Protein AF-A0A2P5C0Y2-F1 (afdb_monomer_lite)

Secondary structure (DSSP, 8-state):
---SSSHHHHHHHHHHHHHHHHHHHHHHHHHHHHHHHHHHHHHHHHHT-SSS-SS-TTTTS---EEEETT-THHHHHHHHTT--EEEE--HHHHHHHHHHHH-

pLDDT: mean 80.45, std 17.3, range [43.22, 96.12]

Sequence (103 aa):
MENQAQSTKTSSATKLKDFVSTLLDLNENSEQSFQEFMEKTMIVEENQDHDHNGREQDERSVACIVYDRLMHFTQTVADRLKLPASSVCTSAAITLLIFAIIS

Radius of gyration: 21.05 Å; chains: 1; bounding box: 58×20×62 Å

Organism: Parasponia andersonii (NCBI:txid3476)

Foldseek 3Di:
DPDDPPVQVVVLVVLLVVVVVVLVCLQVVVLVVVLVVLVVQQVVLVPVPDDDDDDDPPPSGDQAAEEEPSNCSVVVSCVVVVHHYDYDHDPVNVVSNVVSNND

Structure (mmCIF, N/CA/C/O backbone):
data_AF-A0A2P5C0Y2-F1
#
_entry.id   AF-A0A2P5C0Y2-F1
#
loop_
_atom_site.group_PDB
_atom_site.id
_atom_site.type_symbol
_atom_site.label_atom_id
_atom_site.label_alt_id
_atom_site.label_comp_id
_atom_site.label_asym_id
_atom_site.label_entity_id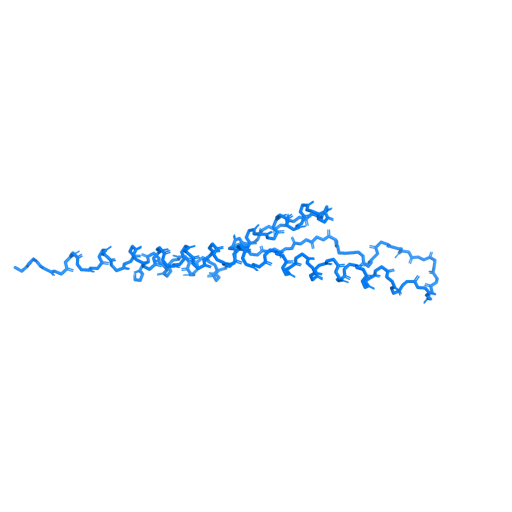
_atom_site.label_seq_id
_atom_site.pdbx_PDB_ins_code
_atom_site.Cartn_x
_atom_site.Cartn_y
_atom_site.Cartn_z
_atom_site.occupancy
_atom_site.B_iso_or_equiv
_atom_site.auth_seq_id
_atom_site.auth_comp_id
_atom_site.auth_asym_id
_atom_site.auth_atom_id
_atom_site.pdbx_PDB_model_num
ATOM 1 N N . MET A 1 1 ? -26.869 -2.530 42.370 1.00 43.22 1 MET A N 1
ATOM 2 C CA . MET A 1 1 ? -25.463 -2.337 41.953 1.00 43.22 1 MET A CA 1
ATOM 3 C C . MET A 1 1 ? -25.336 -2.847 40.521 1.00 43.22 1 MET A C 1
ATOM 5 O O . MET A 1 1 ? -24.840 -3.936 40.307 1.00 43.22 1 MET A O 1
ATOM 9 N N . GLU A 1 2 ? -25.849 -2.102 39.543 1.00 47.34 2 GLU A N 1
ATOM 10 C CA . GLU A 1 2 ? -25.870 -2.505 38.125 1.00 47.34 2 GLU A CA 1
ATOM 11 C C . GLU A 1 2 ? -25.659 -1.254 37.269 1.00 47.34 2 GLU A C 1
ATOM 13 O O . GLU A 1 2 ? -26.604 -0.690 36.737 1.00 47.34 2 GLU A O 1
ATOM 18 N N . ASN A 1 3 ? -24.433 -0.721 37.234 1.00 51.91 3 ASN A N 1
ATOM 19 C CA . ASN A 1 3 ? -24.153 0.444 36.381 1.00 51.91 3 ASN A CA 1
ATOM 20 C C . ASN A 1 3 ? -22.698 0.563 35.895 1.00 51.91 3 ASN A C 1
ATOM 22 O O . ASN A 1 3 ? -22.278 1.629 35.461 1.00 51.91 3 ASN A O 1
ATOM 26 N N . GLN A 1 4 ? -21.909 -0.519 35.952 1.00 53.00 4 GLN A N 1
ATOM 27 C CA . GLN A 1 4 ? -20.520 -0.514 35.459 1.00 53.00 4 GLN A CA 1
ATOM 28 C C . GLN A 1 4 ? -20.262 -1.432 34.253 1.00 53.00 4 GLN A C 1
ATOM 30 O O . GLN A 1 4 ? -19.225 -1.303 33.614 1.00 53.00 4 GLN A O 1
ATOM 35 N N . ALA A 1 5 ? -21.209 -2.292 33.864 1.00 50.50 5 ALA A N 1
ATOM 36 C CA . ALA A 1 5 ? -21.037 -3.173 32.703 1.00 50.50 5 ALA A CA 1
ATOM 37 C C . ALA A 1 5 ? -21.337 -2.493 31.348 1.00 50.50 5 ALA A C 1
ATOM 39 O O . ALA A 1 5 ? -20.948 -3.007 30.303 1.00 50.50 5 ALA A O 1
ATOM 40 N N . GLN A 1 6 ? -22.024 -1.343 31.347 1.00 47.53 6 GLN A N 1
ATOM 41 C CA . GLN A 1 6 ? -22.495 -0.693 30.116 1.00 47.53 6 GLN A CA 1
ATOM 42 C C . GLN A 1 6 ? -21.550 0.405 29.594 1.00 47.53 6 GLN A C 1
ATOM 44 O O . GLN A 1 6 ? -21.551 0.689 28.401 1.00 47.53 6 GLN A O 1
ATOM 49 N N . SER A 1 7 ? -20.705 0.972 30.464 1.00 50.41 7 SER A N 1
ATOM 50 C CA . SER A 1 7 ? -19.795 2.088 30.144 1.00 50.41 7 SER A CA 1
ATOM 51 C C . SER A 1 7 ? -18.535 1.654 29.370 1.00 50.41 7 SER A C 1
ATOM 53 O O . SER A 1 7 ? -17.990 2.401 28.562 1.00 50.41 7 SER A O 1
ATOM 55 N N . THR A 1 8 ? -18.082 0.410 29.554 1.00 48.78 8 THR A N 1
ATOM 56 C CA . THR A 1 8 ? -16.870 -0.120 28.902 1.00 48.78 8 THR A CA 1
ATOM 57 C C . THR A 1 8 ? -17.104 -0.534 27.448 1.00 48.78 8 THR A C 1
ATOM 59 O O . THR A 1 8 ? -16.220 -0.381 26.609 1.00 48.78 8 THR A O 1
ATOM 62 N N . LYS A 1 9 ? -18.315 -0.994 27.115 1.00 52.50 9 LYS A N 1
ATOM 63 C CA . LYS A 1 9 ? -18.659 -1.519 25.781 1.00 52.50 9 LYS A CA 1
ATOM 64 C C . LYS A 1 9 ? -18.770 -0.430 24.704 1.00 52.50 9 LYS A C 1
ATOM 66 O O . LYS A 1 9 ? -18.570 -0.707 23.527 1.00 52.50 9 LYS A O 1
ATOM 71 N N . THR A 1 10 ? -19.078 0.806 25.100 1.00 57.28 10 THR A N 1
ATOM 72 C CA . THR A 1 10 ? -19.178 1.974 24.206 1.00 57.28 10 THR A CA 1
ATOM 73 C C . THR A 1 10 ? -17.818 2.614 23.899 1.00 57.28 10 THR A C 1
ATOM 75 O O . THR A 1 10 ? -17.657 3.243 22.855 1.00 57.28 10 THR A O 1
ATOM 78 N N . SER A 1 11 ? -16.825 2.430 24.775 1.00 70.19 11 SER A N 1
ATOM 79 C CA . SER A 1 11 ? -15.468 2.981 24.629 1.00 70.19 11 SER A CA 1
ATOM 80 C C . SER A 1 11 ? -14.645 2.229 23.576 1.00 70.19 11 SER A C 1
ATOM 82 O O . SER A 1 11 ? -14.090 2.849 22.670 1.00 70.19 11 SER A O 1
ATOM 84 N N . SER A 1 12 ? -14.616 0.895 23.643 1.00 69.00 12 SER A N 1
ATOM 85 C CA . SER A 1 12 ? -13.815 0.068 22.727 1.00 69.00 12 SER A CA 1
ATOM 86 C C . SER A 1 12 ? -14.336 0.096 21.289 1.00 69.00 12 SER A C 1
ATOM 88 O O . SER A 1 12 ? -13.557 0.178 20.344 1.00 69.00 12 SER A O 1
ATOM 90 N N . ALA A 1 13 ? -15.659 0.122 21.101 1.00 79.62 13 ALA A N 1
ATOM 91 C CA . ALA A 1 13 ? -16.265 0.258 19.777 1.00 79.62 13 ALA A CA 1
ATOM 92 C C . ALA A 1 13 ? -15.886 1.585 19.091 1.00 79.62 13 ALA A C 1
ATOM 94 O O . ALA A 1 13 ? -15.685 1.618 17.878 1.00 79.62 13 ALA A O 1
ATOM 95 N N . THR A 1 14 ? -15.751 2.665 19.868 1.00 84.81 14 THR A N 1
ATOM 96 C CA . THR A 1 14 ? -15.313 3.972 19.357 1.00 84.81 14 THR A CA 1
ATOM 97 C C . THR A 1 14 ? -13.831 3.935 18.981 1.00 84.81 14 THR A C 1
ATOM 99 O O . THR A 1 14 ? -13.480 4.314 17.872 1.00 84.81 14 THR A O 1
ATOM 102 N N . LYS A 1 15 ? -12.971 3.356 19.829 1.00 82.88 15 LYS A N 1
ATOM 103 C CA . LYS A 1 15 ? -11.532 3.208 19.543 1.00 82.88 15 LYS A CA 1
ATOM 104 C C . LYS A 1 15 ? -11.244 2.336 18.328 1.00 82.88 15 LYS A C 1
ATOM 106 O O . LYS A 1 15 ? -10.379 2.675 17.528 1.00 82.88 15 LYS A O 1
ATOM 111 N N . LEU A 1 16 ? -11.973 1.233 18.163 1.00 88.38 16 LEU A N 1
ATOM 112 C CA . LEU A 1 16 ? -11.855 0.394 16.975 1.00 88.38 16 LEU A CA 1
ATOM 113 C C . LEU A 1 16 ? -12.255 1.170 15.717 1.00 88.38 16 LEU A C 1
ATOM 115 O O . LEU A 1 16 ? -11.577 1.071 14.699 1.00 88.38 16 LEU A O 1
ATOM 119 N N . LYS A 1 17 ? -13.328 1.965 15.788 1.00 90.31 17 LYS A N 1
ATOM 120 C CA . LYS A 1 17 ? -13.753 2.826 14.682 1.00 90.31 17 LYS A CA 1
ATOM 121 C C . LYS A 1 17 ? -12.687 3.872 14.341 1.00 90.31 17 LYS A C 1
ATOM 123 O O . LYS A 1 17 ? -12.378 4.034 13.165 1.00 90.31 17 LYS A O 1
ATOM 128 N N . ASP A 1 18 ? -12.103 4.526 15.341 1.00 91.62 18 ASP A N 1
ATOM 129 C CA . ASP A 1 18 ? -11.045 5.525 15.148 1.00 91.62 18 ASP A CA 1
ATOM 130 C C . ASP A 1 18 ? -9.775 4.889 14.566 1.00 91.62 18 ASP A C 1
ATOM 132 O O . ASP A 1 18 ? -9.155 5.439 13.656 1.00 91.62 18 ASP A O 1
ATOM 136 N N . PHE A 1 19 ? -9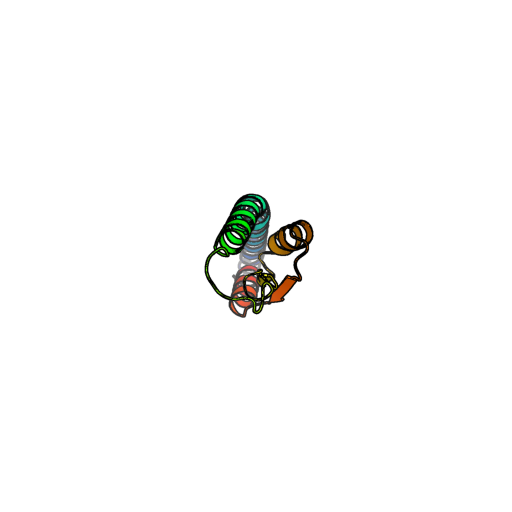.421 3.688 15.032 1.00 90.88 19 PHE A N 1
ATOM 137 C CA . PHE A 1 19 ? -8.309 2.908 14.495 1.00 90.88 19 PHE A CA 1
ATOM 138 C C . PHE A 1 19 ? -8.540 2.525 13.031 1.00 90.88 19 PHE A C 1
ATOM 140 O O . PHE A 1 19 ? -7.662 2.733 12.198 1.00 90.88 19 PHE A O 1
ATOM 147 N N . VAL A 1 20 ? -9.728 2.011 12.696 1.00 92.00 20 VAL A N 1
ATOM 148 C CA . VAL A 1 20 ? -10.095 1.684 11.311 1.00 92.00 20 VAL A CA 1
ATOM 149 C C . VAL A 1 20 ? -10.088 2.937 10.437 1.00 92.00 20 VAL A C 1
ATOM 151 O O . VAL A 1 20 ? -9.550 2.879 9.338 1.00 92.00 20 VAL A O 1
ATOM 154 N N . SER A 1 21 ? -10.608 4.069 10.922 1.00 93.81 21 SER A N 1
ATOM 155 C CA . SER A 1 21 ? -10.556 5.343 10.191 1.00 93.81 21 SER A CA 1
ATOM 156 C C . SER A 1 21 ? -9.116 5.772 9.930 1.00 93.81 21 SER A C 1
ATOM 158 O O . SER A 1 21 ? -8.763 6.063 8.797 1.00 93.81 21 SER A O 1
ATOM 160 N N . THR A 1 22 ? -8.258 5.710 10.950 1.00 93.25 22 THR A N 1
ATOM 161 C CA . THR A 1 22 ? -6.833 6.048 10.821 1.00 93.25 22 THR A CA 1
ATOM 162 C C . THR A 1 22 ? -6.130 5.136 9.814 1.00 93.25 22 THR A C 1
ATOM 164 O O . THR A 1 22 ? -5.293 5.594 9.041 1.00 93.25 22 THR A O 1
ATOM 167 N N . LEU A 1 23 ? -6.455 3.839 9.802 1.00 93.88 23 LEU A N 1
ATOM 168 C CA . LEU A 1 23 ? -5.917 2.905 8.815 1.00 93.88 23 LEU A CA 1
ATOM 169 C C . LEU A 1 23 ? -6.408 3.209 7.399 1.00 93.88 23 LEU A C 1
ATOM 171 O O . LEU A 1 23 ? -5.618 3.100 6.465 1.00 93.88 23 LEU A O 1
ATOM 175 N N . LEU A 1 24 ? -7.679 3.570 7.224 1.00 94.06 24 LEU A N 1
ATOM 176 C CA . LEU A 1 24 ? -8.205 3.977 5.919 1.00 94.06 24 LEU A CA 1
ATOM 177 C C . LEU A 1 24 ? -7.480 5.229 5.424 1.00 94.06 24 LEU A C 1
ATOM 179 O O . LEU A 1 24 ? -6.897 5.194 4.344 1.00 94.06 24 LEU A O 1
ATOM 183 N N . ASP A 1 25 ? -7.393 6.259 6.268 1.00 96.12 25 ASP A N 1
ATOM 184 C CA . ASP A 1 25 ? -6.692 7.506 5.958 1.00 96.12 25 ASP A CA 1
ATOM 185 C C . ASP A 1 25 ? -5.220 7.251 5.615 1.00 96.12 25 ASP A C 1
ATOM 187 O O . ASP A 1 25 ? -4.685 7.841 4.679 1.00 96.12 25 ASP A O 1
ATOM 191 N N . LEU A 1 26 ? -4.546 6.355 6.345 1.00 93.56 26 LEU A N 1
ATOM 192 C CA . LEU A 1 26 ? -3.169 5.965 6.045 1.00 93.56 26 LEU A CA 1
ATOM 193 C C . LEU A 1 26 ? -3.054 5.393 4.630 1.00 93.56 26 LEU A C 1
ATOM 195 O O . LEU A 1 26 ? -2.135 5.763 3.903 1.00 93.56 26 LEU A O 1
ATOM 199 N N . ASN A 1 27 ? -3.953 4.488 4.245 1.00 95.25 27 ASN A N 1
ATOM 200 C CA . ASN A 1 27 ? -3.876 3.820 2.950 1.00 95.25 27 ASN A CA 1
ATOM 201 C C . ASN A 1 27 ? -4.245 4.753 1.793 1.00 95.25 27 ASN A C 1
ATOM 203 O O . ASN A 1 27 ? -3.530 4.773 0.795 1.00 95.25 27 ASN A O 1
ATOM 207 N N . GLU A 1 28 ? -5.288 5.567 1.945 1.00 94.00 28 GLU A N 1
ATOM 208 C CA . GLU A 1 28 ? -5.714 6.515 0.910 1.00 94.00 28 GLU A CA 1
ATOM 209 C C . GLU A 1 28 ? -4.685 7.631 0.696 1.00 94.00 28 GLU A C 1
ATOM 211 O O . GLU A 1 28 ? -4.344 7.956 -0.441 1.00 94.00 28 GLU A O 1
ATOM 216 N N . ASN A 1 29 ? -4.134 8.187 1.779 1.00 94.75 29 ASN A N 1
ATOM 217 C CA . ASN A 1 29 ? -3.229 9.333 1.682 1.00 94.75 29 ASN A CA 1
ATOM 218 C C . ASN A 1 29 ? -1.792 8.946 1.304 1.00 94.75 29 ASN A C 1
ATOM 220 O O . ASN A 1 29 ? -1.041 9.799 0.832 1.00 94.75 29 ASN A O 1
ATOM 224 N N . SER A 1 30 ? -1.385 7.687 1.514 1.00 94.94 30 SER A N 1
ATOM 225 C CA . SER A 1 30 ? 0.003 7.260 1.270 1.00 94.94 30 SER A CA 1
ATOM 226 C C . SER A 1 30 ? 0.239 6.696 -0.128 1.00 94.94 30 SER A C 1
ATOM 228 O O . SER A 1 30 ? 1.387 6.673 -0.570 1.00 94.94 30 SER A O 1
ATOM 230 N N . GLU A 1 31 ? -0.810 6.254 -0.834 1.00 95.38 31 GLU A N 1
ATOM 231 C CA . GLU A 1 31 ? -0.663 5.553 -2.115 1.00 95.38 31 GLU A CA 1
ATOM 232 C C . GLU A 1 31 ? 0.114 6.375 -3.146 1.00 95.38 31 GLU A C 1
ATOM 234 O O . GLU A 1 31 ? 1.121 5.910 -3.683 1.00 95.38 31 GLU A O 1
ATOM 239 N N . GLN A 1 32 ? -0.326 7.611 -3.394 1.00 95.25 32 GLN A N 1
ATOM 240 C CA . GLN A 1 32 ? 0.261 8.453 -4.432 1.00 95.25 32 GLN A CA 1
ATOM 241 C C . GLN A 1 32 ? 1.714 8.819 -4.109 1.00 95.25 32 GLN A C 1
ATOM 243 O O . GLN A 1 32 ? 2.597 8.641 -4.946 1.00 95.25 32 GLN A O 1
ATOM 248 N N . SER A 1 33 ? 1.982 9.292 -2.889 1.00 94.94 33 SER A N 1
ATOM 249 C CA . SER A 1 33 ? 3.338 9.681 -2.490 1.00 94.94 33 SER A CA 1
ATOM 250 C C . SER A 1 33 ? 4.305 8.498 -2.512 1.00 94.94 33 SER A C 1
ATOM 252 O O . SER A 1 33 ? 5.467 8.657 -2.886 1.00 94.94 33 SER A O 1
ATOM 254 N N . PHE A 1 34 ? 3.837 7.303 -2.146 1.00 95.75 34 PHE A N 1
ATOM 255 C CA . PHE A 1 34 ? 4.654 6.100 -2.231 1.00 95.75 34 PHE A CA 1
ATOM 256 C C . PHE A 1 34 ? 4.924 5.687 -3.680 1.00 95.75 34 PHE A C 1
ATOM 258 O O . PHE A 1 34 ? 6.051 5.314 -4.001 1.00 95.75 34 PHE A O 1
ATOM 265 N N . GLN A 1 35 ? 3.935 5.801 -4.571 1.00 95.19 35 GLN A N 1
ATOM 266 C CA . GLN A 1 35 ? 4.135 5.553 -5.998 1.00 95.19 35 GLN A CA 1
ATOM 267 C C . GLN A 1 35 ? 5.199 6.487 -6.587 1.00 95.19 35 GLN A C 1
ATOM 269 O O . GLN A 1 35 ? 6.161 6.007 -7.183 1.00 95.19 35 GLN A O 1
ATOM 274 N N . GLU A 1 36 ? 5.073 7.798 -6.371 1.00 95.00 36 GLU A N 1
ATOM 275 C CA . GLU A 1 36 ? 6.037 8.790 -6.866 1.00 95.00 36 GLU A CA 1
ATOM 276 C C . GLU A 1 36 ? 7.457 8.516 -6.336 1.00 95.00 36 GLU A C 1
ATOM 278 O O . GLU A 1 36 ? 8.446 8.622 -7.066 1.00 95.00 36 GLU A O 1
ATOM 283 N N . PHE A 1 37 ? 7.570 8.113 -5.066 1.00 93.38 37 PHE A N 1
ATOM 284 C CA . PHE A 1 37 ? 8.841 7.712 -4.467 1.00 93.38 37 PHE A CA 1
ATOM 285 C C . PHE A 1 37 ? 9.447 6.472 -5.141 1.00 93.38 37 PHE A C 1
ATOM 287 O O . PHE A 1 37 ? 10.648 6.455 -5.434 1.00 93.38 37 PHE A O 1
ATOM 294 N N . MET A 1 38 ? 8.640 5.440 -5.393 1.00 92.50 38 MET A N 1
ATOM 295 C CA . MET A 1 38 ? 9.104 4.201 -6.017 1.00 92.50 38 MET A CA 1
ATOM 296 C C . MET A 1 38 ? 9.531 4.422 -7.468 1.00 92.50 38 MET A C 1
ATOM 298 O O . MET A 1 38 ? 10.608 3.971 -7.850 1.00 92.50 38 MET A O 1
ATOM 302 N N . GLU A 1 39 ? 8.751 5.174 -8.249 1.00 91.12 39 GLU A N 1
ATOM 303 C CA . GLU A 1 39 ? 9.098 5.535 -9.629 1.00 91.12 39 GLU A CA 1
ATOM 304 C C . GLU A 1 39 ? 10.424 6.295 -9.679 1.00 91.12 39 GLU A C 1
ATOM 306 O O . GLU A 1 39 ? 11.317 5.951 -10.451 1.00 91.12 39 GLU A O 1
ATOM 311 N N . LYS A 1 40 ? 10.610 7.279 -8.790 1.00 88.62 40 LYS A N 1
ATOM 312 C CA . LYS A 1 40 ? 11.875 8.012 -8.695 1.00 88.62 40 LYS A CA 1
ATOM 313 C C . LYS A 1 40 ? 13.045 7.096 -8.337 1.00 88.62 40 LYS A C 1
ATOM 315 O O . LYS A 1 40 ? 14.112 7.232 -8.927 1.00 88.62 40 LYS A O 1
ATOM 320 N N . THR A 1 41 ? 12.861 6.196 -7.373 1.00 84.00 41 THR A N 1
ATOM 321 C CA . THR A 1 41 ? 13.901 5.243 -6.960 1.00 84.00 41 THR A CA 1
ATOM 322 C C . THR A 1 41 ? 14.302 4.343 -8.128 1.00 84.00 41 THR A C 1
ATOM 324 O O . THR A 1 41 ? 15.484 4.238 -8.431 1.00 84.00 41 THR A O 1
ATOM 327 N N . MET A 1 42 ? 13.327 3.787 -8.851 1.00 80.75 42 MET A N 1
ATOM 328 C CA . MET A 1 42 ? 13.576 2.951 -10.029 1.00 80.75 42 MET A CA 1
ATOM 329 C C . MET A 1 42 ? 14.299 3.698 -11.155 1.00 80.75 42 MET A C 1
ATOM 331 O O . MET A 1 42 ? 15.245 3.168 -11.728 1.00 80.75 42 MET A O 1
ATOM 335 N N . ILE A 1 43 ? 13.909 4.946 -11.434 1.00 72.06 43 ILE A N 1
ATOM 336 C CA . ILE A 1 43 ? 14.560 5.788 -12.451 1.00 72.06 43 ILE A CA 1
ATOM 337 C C . ILE A 1 43 ? 16.012 6.109 -12.061 1.00 72.06 43 ILE A C 1
ATOM 339 O O . ILE A 1 43 ? 16.887 6.183 -12.924 1.00 72.06 43 ILE A O 1
ATOM 343 N N . VAL A 1 44 ? 16.297 6.336 -10.775 1.00 68.88 44 VAL A N 1
ATOM 344 C CA . VAL A 1 44 ? 17.667 6.609 -10.304 1.00 68.88 44 VAL A CA 1
ATOM 345 C C . VAL A 1 44 ? 18.563 5.384 -10.476 1.00 68.88 44 VAL A C 1
ATOM 347 O O . VAL A 1 44 ? 19.700 5.543 -10.921 1.00 68.88 44 VAL A O 1
ATOM 350 N N . GLU A 1 45 ? 18.056 4.190 -10.173 1.00 65.94 45 GLU A N 1
ATOM 351 C CA . GLU A 1 45 ? 18.801 2.941 -10.372 1.00 65.94 45 GLU A CA 1
ATOM 352 C C . GLU A 1 45 ? 19.078 2.669 -11.863 1.00 65.94 45 GLU A C 1
ATOM 354 O O . GLU A 1 45 ? 20.182 2.253 -12.210 1.00 65.94 45 GLU A O 1
ATOM 359 N N . GLU A 1 46 ? 18.137 2.990 -12.761 1.00 65.62 46 GLU A N 1
ATOM 360 C CA . GLU A 1 46 ? 18.298 2.824 -14.217 1.00 65.62 46 GLU A CA 1
ATOM 361 C C . GLU A 1 46 ? 19.356 3.774 -14.819 1.00 65.62 46 GLU A C 1
ATOM 363 O O . GLU A 1 46 ? 20.106 3.401 -15.718 1.00 65.62 46 GLU A O 1
ATOM 368 N N . ASN A 1 47 ? 19.468 5.007 -14.309 1.00 61.25 47 ASN A N 1
ATOM 369 C CA . ASN A 1 47 ? 20.370 6.029 -14.863 1.00 61.25 47 ASN A CA 1
ATOM 370 C C . ASN A 1 47 ? 21.811 5.988 -14.313 1.00 61.25 47 ASN A C 1
ATOM 372 O O . ASN A 1 47 ? 22.654 6.769 -14.759 1.00 61.25 47 ASN A O 1
ATOM 376 N N . GLN A 1 48 ? 22.128 5.113 -13.351 1.00 61.03 48 GLN A N 1
ATOM 377 C CA . GLN A 1 48 ? 23.485 4.978 -12.792 1.00 61.03 48 GLN A CA 1
ATOM 378 C C . GLN A 1 48 ? 24.401 4.010 -13.573 1.00 61.03 48 GLN A C 1
ATOM 380 O O . GLN A 1 48 ? 25.480 3.673 -13.078 1.00 61.03 48 GLN A O 1
ATOM 385 N N . ASP A 1 49 ? 24.017 3.589 -14.784 1.00 53.75 49 ASP A N 1
ATOM 386 C CA . ASP A 1 49 ? 24.618 2.444 -15.488 1.00 53.75 49 ASP A CA 1
ATOM 387 C C . ASP A 1 49 ? 25.404 2.797 -16.772 1.00 53.75 49 ASP A C 1
ATOM 389 O O . ASP A 1 49 ? 25.225 2.205 -17.838 1.00 53.75 49 ASP A O 1
ATOM 393 N N . HIS A 1 50 ? 26.315 3.776 -16.697 1.00 53.53 50 HIS A N 1
ATOM 394 C CA . HIS A 1 50 ? 27.156 4.143 -17.850 1.00 53.53 50 HIS A CA 1
ATOM 395 C C . HIS A 1 50 ? 28.674 4.067 -17.664 1.00 53.53 50 HIS A C 1
ATOM 397 O O . HIS A 1 50 ? 29.395 4.523 -18.548 1.00 53.53 50 HIS A O 1
ATOM 403 N N . ASP A 1 51 ? 29.192 3.419 -16.615 1.00 54.16 51 ASP A N 1
ATOM 404 C CA . ASP A 1 51 ? 30.639 3.171 -16.553 1.00 54.16 51 ASP A CA 1
ATOM 405 C C . ASP A 1 51 ? 31.016 1.927 -15.730 1.00 54.16 51 ASP A C 1
ATOM 407 O O . ASP A 1 51 ? 31.309 2.018 -14.543 1.00 54.16 51 ASP A O 1
ATOM 411 N N . HIS A 1 52 ? 30.939 0.744 -16.357 1.00 52.22 52 HIS A N 1
ATOM 412 C CA . HIS A 1 52 ? 31.964 -0.316 -16.343 1.00 52.22 52 HIS A CA 1
ATOM 413 C C . HIS A 1 52 ? 31.389 -1.728 -16.596 1.00 52.22 52 HIS A C 1
ATOM 415 O O . HIS A 1 52 ? 30.765 -2.346 -15.746 1.00 52.22 52 HIS A O 1
ATOM 421 N N . ASN A 1 53 ? 31.795 -2.303 -17.734 1.00 49.88 53 ASN A N 1
ATOM 422 C CA . ASN A 1 53 ? 32.149 -3.720 -17.885 1.00 49.88 53 ASN A CA 1
ATOM 423 C C . ASN A 1 53 ? 31.036 -4.796 -17.810 1.00 49.88 53 ASN A C 1
ATOM 425 O O . ASN A 1 53 ? 31.096 -5.682 -16.969 1.00 49.88 53 ASN A O 1
ATOM 429 N N . GLY A 1 54 ? 30.123 -4.821 -18.788 1.00 50.81 54 GLY A N 1
ATOM 430 C CA . GLY A 1 54 ? 29.698 -6.044 -19.506 1.00 50.81 54 GLY A CA 1
ATOM 431 C C . GLY A 1 54 ? 29.190 -7.276 -18.732 1.00 50.81 54 GLY A C 1
ATOM 432 O O . GLY A 1 54 ? 29.146 -8.358 -19.322 1.00 50.81 54 GLY A O 1
ATOM 433 N N . ARG A 1 55 ? 28.822 -7.164 -17.455 1.00 46.25 55 ARG A N 1
ATOM 434 C CA . ARG A 1 55 ? 28.211 -8.235 -16.661 1.00 46.25 55 ARG A CA 1
ATOM 435 C C . ARG A 1 55 ? 27.083 -7.647 -15.810 1.00 46.25 55 ARG A C 1
ATOM 437 O O . ARG A 1 55 ? 27.328 -6.759 -15.012 1.00 46.25 55 ARG A O 1
ATOM 444 N N . GLU A 1 56 ? 25.887 -8.195 -16.027 1.00 50.53 56 GLU A N 1
ATOM 445 C CA . GLU A 1 56 ? 24.717 -8.164 -15.133 1.00 50.53 56 GLU A CA 1
ATOM 446 C C . GL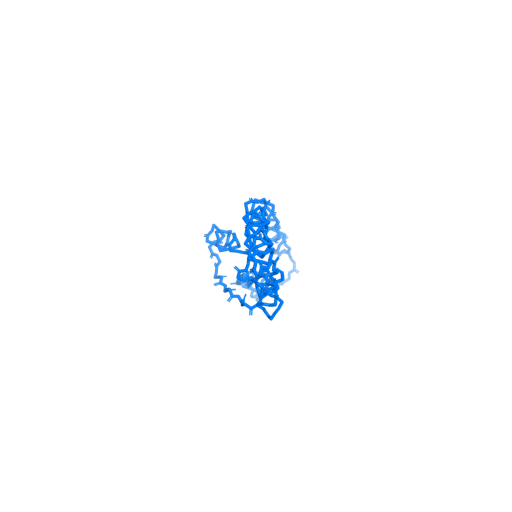U A 1 56 ? 23.958 -6.826 -15.011 1.00 50.53 56 GLU A C 1
ATOM 448 O O . GLU A 1 56 ? 23.916 -6.191 -13.967 1.00 50.53 56 GLU A O 1
ATOM 453 N N . GLN A 1 57 ? 23.238 -6.465 -16.083 1.00 48.31 57 GLN A N 1
ATOM 454 C CA . GLN A 1 57 ? 22.171 -5.442 -16.076 1.00 48.31 57 GLN A CA 1
ATOM 455 C C . GLN A 1 57 ? 20.976 -5.775 -15.148 1.00 48.31 57 GLN A C 1
ATOM 457 O O . GLN A 1 57 ? 20.096 -4.937 -14.968 1.00 48.31 57 GLN A O 1
ATOM 462 N N . ASP A 1 58 ? 20.922 -6.974 -14.558 1.00 52.53 58 ASP A N 1
ATOM 463 C CA . ASP A 1 58 ? 19.793 -7.430 -13.730 1.00 52.53 58 ASP A CA 1
ATOM 464 C C . ASP A 1 58 ? 19.895 -7.016 -12.247 1.00 52.53 58 ASP A C 1
ATOM 466 O O . ASP A 1 58 ? 18.887 -7.036 -11.539 1.00 52.53 58 ASP A O 1
ATOM 470 N N . GLU A 1 59 ? 21.070 -6.611 -11.746 1.00 53.66 59 GLU A N 1
ATOM 471 C CA . GLU A 1 59 ? 21.286 -6.482 -10.292 1.00 53.66 59 GLU A CA 1
ATOM 472 C C . GLU A 1 59 ? 20.755 -5.184 -9.658 1.00 53.66 59 GLU A C 1
ATOM 474 O O . GLU A 1 59 ? 20.634 -5.109 -8.434 1.00 53.66 59 GLU A O 1
ATOM 479 N N . ARG A 1 60 ? 20.413 -4.159 -10.449 1.00 59.78 60 ARG A N 1
ATOM 480 C CA . ARG A 1 60 ? 19.989 -2.844 -9.922 1.00 59.78 60 ARG A CA 1
ATOM 481 C C . ARG A 1 60 ? 18.488 -2.585 -9.920 1.00 59.78 60 ARG A C 1
ATOM 483 O O . ARG A 1 60 ? 18.030 -1.580 -9.384 1.00 59.78 60 ARG A O 1
ATOM 490 N N . SER A 1 61 ? 17.701 -3.483 -10.498 1.00 73.25 61 SER A N 1
ATOM 491 C CA . SER A 1 61 ? 16.248 -3.332 -10.499 1.00 73.25 61 SER A CA 1
ATOM 492 C C . SER A 1 61 ? 15.650 -3.718 -9.141 1.00 73.25 61 SER A C 1
ATOM 494 O O . SER A 1 61 ? 16.083 -4.667 -8.483 1.00 73.25 61 SER A O 1
ATOM 496 N N . VAL A 1 62 ? 14.628 -2.984 -8.692 1.00 84.44 62 VAL A N 1
ATOM 497 C CA . VAL A 1 62 ? 13.867 -3.372 -7.497 1.00 84.44 62 VAL A CA 1
ATOM 498 C C . VAL A 1 62 ? 13.168 -4.702 -7.786 1.00 84.44 62 VAL A C 1
ATOM 500 O O . VAL A 1 62 ? 12.216 -4.744 -8.556 1.00 84.44 62 VAL A O 1
ATOM 503 N N . ALA A 1 63 ? 13.618 -5.786 -7.153 1.00 86.44 63 ALA A N 1
ATOM 504 C CA . ALA A 1 63 ? 13.116 -7.130 -7.445 1.00 86.44 63 ALA A CA 1
ATOM 505 C C . ALA A 1 63 ? 11.705 -7.410 -6.893 1.00 86.44 63 ALA A C 1
ATOM 507 O O . ALA A 1 63 ? 10.966 -8.211 -7.464 1.00 86.44 63 ALA A O 1
ATOM 508 N N . CYS A 1 64 ? 11.329 -6.804 -5.759 1.00 91.44 64 CYS A N 1
ATOM 509 C CA . CYS A 1 64 ? 10.006 -6.968 -5.146 1.00 91.44 64 CYS A CA 1
ATOM 510 C C . CYS A 1 64 ? 9.715 -5.896 -4.084 1.00 91.44 64 CYS A C 1
ATOM 512 O O . CYS A 1 64 ? 10.626 -5.223 -3.599 1.00 91.44 64 CYS A O 1
ATOM 514 N N . ILE A 1 65 ? 8.446 -5.780 -3.685 1.00 94.31 65 ILE A N 1
ATOM 515 C CA . ILE A 1 65 ? 8.002 -4.928 -2.577 1.00 94.31 65 ILE A CA 1
ATOM 516 C C . ILE A 1 65 ? 7.504 -5.798 -1.417 1.00 94.31 65 ILE A C 1
ATOM 518 O O . ILE A 1 65 ? 6.593 -6.612 -1.567 1.00 94.31 65 ILE A O 1
ATOM 522 N N . VAL A 1 66 ? 8.073 -5.601 -0.228 1.00 95.31 66 VAL A N 1
ATOM 523 C CA . VAL A 1 66 ? 7.620 -6.247 1.012 1.00 95.31 66 VAL A CA 1
ATOM 524 C C . VAL A 1 66 ? 6.975 -5.192 1.899 1.00 95.31 66 VAL A C 1
ATOM 526 O O . VAL A 1 66 ? 7.586 -4.160 2.163 1.00 95.31 66 VAL A O 1
ATOM 529 N N . TYR A 1 67 ? 5.748 -5.437 2.356 1.00 94.69 67 TYR A N 1
ATOM 530 C CA . TYR A 1 67 ? 4.963 -4.432 3.077 1.00 94.69 67 TYR A CA 1
ATOM 531 C C . TYR A 1 67 ? 4.208 -5.018 4.268 1.00 94.69 67 TYR A C 1
ATOM 533 O O . TYR A 1 67 ? 3.908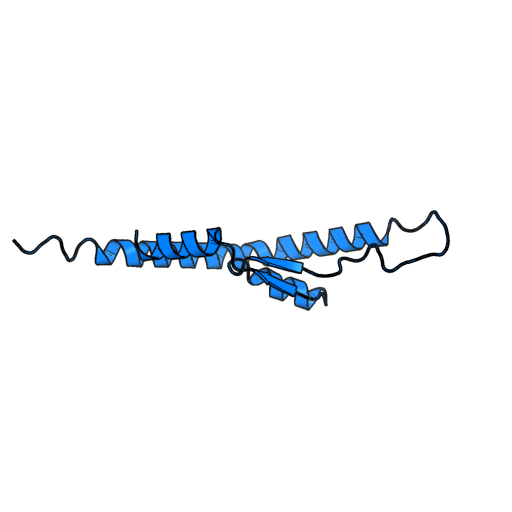 -6.211 4.297 1.00 94.69 67 TYR A O 1
ATOM 541 N N . ASP A 1 68 ? 3.892 -4.185 5.263 1.00 94.44 68 ASP A N 1
ATOM 542 C CA . ASP A 1 68 ? 3.040 -4.609 6.376 1.00 94.44 68 ASP A CA 1
ATOM 543 C C . ASP A 1 68 ? 1.574 -4.706 5.928 1.00 94.44 68 ASP A C 1
ATOM 545 O O . ASP A 1 68 ? 1.091 -3.850 5.193 1.00 94.44 68 ASP A O 1
ATOM 549 N N . ARG A 1 69 ? 0.830 -5.710 6.401 1.00 91.88 69 ARG A N 1
ATOM 550 C CA . ARG A 1 69 ? -0.587 -5.924 6.058 1.00 91.88 69 ARG A CA 1
ATOM 551 C C . ARG A 1 69 ? -1.488 -4.712 6.345 1.00 91.88 69 ARG A C 1
ATOM 553 O O . ARG A 1 69 ? -2.530 -4.582 5.709 1.00 91.88 69 ARG A O 1
ATOM 560 N N . LEU A 1 70 ? -1.111 -3.831 7.272 1.00 92.69 70 LEU A N 1
ATOM 561 C CA . LEU A 1 70 ? -1.834 -2.580 7.518 1.00 92.69 70 LEU A CA 1
ATOM 562 C C . LEU A 1 70 ? -1.698 -1.560 6.370 1.00 92.69 70 LEU A C 1
ATOM 564 O O . LEU A 1 70 ? -2.557 -0.693 6.235 1.00 92.69 70 LEU A O 1
ATOM 568 N N . MET A 1 71 ? -0.667 -1.679 5.530 1.00 93.75 71 MET A N 1
ATOM 569 C CA . MET A 1 71 ? -0.337 -0.790 4.405 1.00 93.75 71 MET A CA 1
ATOM 570 C C . MET A 1 71 ? -0.714 -1.416 3.051 1.00 93.75 71 MET A C 1
ATOM 572 O O . MET A 1 71 ? 0.115 -1.533 2.146 1.00 93.75 71 MET A O 1
ATOM 576 N N . HIS A 1 72 ? -1.964 -1.854 2.906 1.00 92.56 72 HIS A N 1
ATOM 577 C CA . HIS A 1 72 ? -2.452 -2.557 1.715 1.00 92.56 72 HIS A CA 1
ATOM 578 C C . HIS A 1 72 ? -2.421 -1.723 0.422 1.00 92.56 72 HIS A C 1
ATOM 580 O O . HIS A 1 72 ? -2.367 -2.314 -0.655 1.00 92.56 72 HIS A O 1
ATOM 586 N N . PHE A 1 73 ? -2.365 -0.387 0.505 1.00 95.31 73 PHE A N 1
ATOM 587 C CA . PHE A 1 73 ? -2.132 0.485 -0.660 1.00 95.31 73 PHE A CA 1
ATOM 588 C C . PHE A 1 73 ? -0.871 0.086 -1.447 1.00 95.31 73 PHE A C 1
ATOM 590 O O . PHE A 1 73 ? -0.788 0.258 -2.663 1.00 95.31 73 PHE A O 1
ATOM 597 N N . THR A 1 74 ? 0.112 -0.490 -0.750 1.00 95.69 74 THR A N 1
ATOM 598 C CA . THR A 1 74 ? 1.384 -0.916 -1.333 1.00 95.69 74 THR A CA 1
ATOM 599 C C . THR A 1 74 ? 1.193 -1.986 -2.409 1.00 95.69 74 THR A C 1
ATOM 601 O O . THR A 1 74 ? 1.957 -2.021 -3.371 1.00 95.69 74 THR A O 1
ATOM 604 N N . GLN A 1 75 ? 0.152 -2.821 -2.295 1.00 95.75 75 GLN A N 1
ATOM 605 C CA . GLN A 1 75 ? -0.187 -3.804 -3.325 1.00 95.75 75 GLN A CA 1
ATOM 606 C C . GLN A 1 75 ? -0.576 -3.115 -4.635 1.00 95.75 75 GLN A C 1
ATOM 608 O O . GLN A 1 75 ? -0.045 -3.463 -5.683 1.00 95.75 75 GLN A O 1
ATOM 613 N N . THR A 1 76 ? -1.438 -2.096 -4.568 1.00 95.69 76 THR A N 1
ATOM 614 C CA . THR A 1 76 ? -1.862 -1.318 -5.740 1.00 95.69 76 THR A CA 1
ATOM 615 C C . THR A 1 76 ? -0.662 -0.6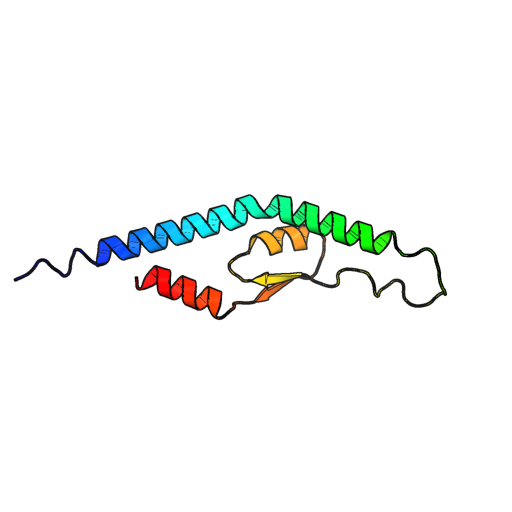95 -6.451 1.00 95.69 76 THR A C 1
ATOM 617 O O . THR A 1 76 ? -0.568 -0.742 -7.677 1.00 95.69 76 THR A O 1
ATOM 620 N N . VAL A 1 77 ? 0.282 -0.131 -5.690 1.00 95.50 77 VAL A N 1
ATOM 621 C CA . VAL A 1 77 ? 1.508 0.451 -6.256 1.00 95.50 77 VAL A CA 1
ATOM 622 C C . VAL A 1 77 ? 2.391 -0.626 -6.886 1.00 95.50 77 VAL A C 1
ATOM 624 O O . VAL A 1 77 ? 2.881 -0.432 -7.996 1.00 95.50 77 VAL A O 1
ATOM 627 N N . ALA A 1 78 ? 2.551 -1.780 -6.239 1.00 94.88 78 ALA A N 1
ATOM 628 C CA . ALA A 1 78 ? 3.313 -2.890 -6.802 1.00 94.88 78 ALA A CA 1
ATOM 629 C C . ALA A 1 78 ? 2.718 -3.402 -8.121 1.00 94.88 78 ALA A C 1
ATOM 631 O O . ALA A 1 78 ? 3.455 -3.609 -9.084 1.00 94.88 78 ALA A O 1
ATOM 632 N N . ASP A 1 79 ? 1.390 -3.518 -8.194 1.00 95.25 79 ASP A N 1
ATOM 633 C CA . ASP A 1 79 ? 0.680 -3.937 -9.401 1.00 95.25 79 ASP A CA 1
ATOM 634 C C . ASP A 1 79 ? 0.893 -2.931 -10.548 1.00 95.25 79 ASP A C 1
ATOM 636 O O . ASP A 1 79 ? 1.151 -3.330 -11.687 1.00 95.25 79 ASP A O 1
ATOM 640 N N . ARG A 1 80 ? 0.861 -1.619 -10.253 1.00 94.44 80 ARG A N 1
ATOM 641 C CA . ARG A 1 80 ? 1.147 -0.548 -11.232 1.00 94.44 80 ARG A CA 1
ATOM 642 C C . ARG A 1 80 ? 2.580 -0.615 -11.756 1.00 94.44 80 ARG A C 1
ATOM 644 O O . ARG A 1 80 ? 2.798 -0.474 -12.958 1.00 94.44 80 ARG A O 1
ATOM 651 N N . LEU A 1 81 ? 3.535 -0.872 -10.865 1.00 91.62 81 LEU A N 1
ATOM 652 C CA . LEU A 1 81 ? 4.958 -1.000 -11.190 1.00 91.62 81 LEU A CA 1
ATOM 653 C C . LEU A 1 81 ? 5.328 -2.379 -11.753 1.00 91.62 81 LEU A C 1
ATOM 655 O O . LEU A 1 81 ? 6.480 -2.597 -12.117 1.00 91.62 81 LEU A O 1
ATOM 659 N N . LYS A 1 82 ? 4.360 -3.303 -11.852 1.00 92.56 82 LYS A N 1
ATOM 660 C CA . LYS A 1 82 ? 4.552 -4.692 -12.294 1.00 92.56 82 LYS A CA 1
ATOM 661 C C . LYS A 1 82 ? 5.612 -5.436 -11.477 1.00 92.56 82 LYS A C 1
ATOM 663 O O . LYS A 1 82 ? 6.344 -6.267 -12.014 1.00 92.56 82 LYS A O 1
ATOM 668 N N . LEU A 1 83 ? 5.674 -5.153 -10.178 1.00 92.50 83 LEU A N 1
ATOM 669 C CA . LEU A 1 83 ? 6.581 -5.818 -9.255 1.00 92.50 83 LEU A CA 1
ATOM 670 C C . LEU A 1 83 ? 5.885 -6.921 -8.456 1.00 92.50 83 LEU A C 1
ATOM 672 O O . LEU A 1 83 ? 4.742 -6.746 -8.028 1.00 92.50 83 LEU A O 1
ATOM 676 N N . PRO A 1 84 ? 6.588 -8.028 -8.154 1.00 93.50 84 PRO A N 1
ATOM 677 C CA . PRO A 1 84 ? 6.154 -8.953 -7.121 1.00 93.50 84 PRO A CA 1
ATOM 678 C C . PRO A 1 84 ? 5.980 -8.225 -5.785 1.00 93.50 84 PRO A C 1
ATOM 680 O O . PRO A 1 84 ? 6.844 -7.445 -5.377 1.00 93.50 84 PRO A O 1
ATOM 683 N N . ALA A 1 85 ? 4.893 -8.520 -5.074 1.00 94.88 85 ALA A N 1
ATOM 684 C CA . ALA A 1 85 ? 4.632 -7.967 -3.752 1.00 94.88 85 ALA A CA 1
ATOM 685 C C . ALA A 1 85 ? 4.331 -9.069 -2.737 1.00 94.88 85 ALA A C 1
ATOM 687 O O . ALA A 1 85 ? 3.648 -10.044 -3.051 1.00 94.88 85 ALA A O 1
ATOM 688 N N . SER A 1 86 ? 4.815 -8.903 -1.506 1.00 94.69 86 SER A N 1
ATOM 689 C CA . SER A 1 86 ? 4.535 -9.823 -0.403 1.00 94.69 86 SER A CA 1
ATOM 690 C C . SER A 1 86 ? 4.135 -9.064 0.855 1.00 94.69 86 SER A C 1
ATOM 692 O O . SER A 1 86 ? 4.910 -8.275 1.398 1.00 94.69 86 SER A O 1
ATOM 694 N N . SER A 1 87 ? 2.938 -9.356 1.366 1.00 94.62 87 SER A N 1
ATOM 695 C CA . SER A 1 87 ? 2.478 -8.818 2.645 1.00 94.62 87 SER A CA 1
ATOM 696 C C . SER A 1 87 ? 3.075 -9.601 3.817 1.00 94.62 87 SER A C 1
ATOM 698 O O . SER A 1 87 ? 3.013 -10.834 3.842 1.00 94.62 87 SER A O 1
ATOM 700 N N . VAL A 1 88 ? 3.557 -8.898 4.833 1.00 93.81 88 VAL A N 1
ATOM 701 C CA . VAL A 1 88 ? 3.986 -9.443 6.122 1.00 93.81 88 VAL A CA 1
ATOM 702 C C . VAL A 1 88 ? 3.061 -8.890 7.200 1.00 93.81 88 VAL A C 1
ATOM 704 O O . VAL A 1 88 ? 2.674 -7.730 7.173 1.00 93.81 88 VAL A O 1
ATOM 707 N N . CYS A 1 89 ? 2.658 -9.718 8.159 1.00 91.25 89 CYS A N 1
ATOM 708 C CA . CYS A 1 89 ? 1.928 -9.237 9.328 1.00 91.25 89 CYS A CA 1
ATOM 709 C C . CYS A 1 89 ? 2.907 -9.173 10.496 1.00 91.25 89 CYS A C 1
ATOM 711 O O . CYS A 1 89 ? 3.307 -10.213 11.022 1.00 91.25 89 CYS A O 1
ATOM 713 N N . THR A 1 90 ? 3.345 -7.969 10.860 1.00 90.56 90 THR A N 1
ATOM 714 C CA . THR A 1 90 ? 4.286 -7.810 11.970 1.00 90.56 90 THR A CA 1
ATOM 715 C C . THR A 1 90 ? 3.583 -7.978 13.319 1.00 90.56 90 THR A C 1
ATOM 717 O O . THR A 1 90 ? 2.382 -7.733 13.466 1.00 90.56 90 THR A O 1
ATOM 720 N N . SER A 1 91 ? 4.337 -8.372 14.349 1.00 89.88 91 SER A N 1
ATOM 721 C CA . SER A 1 91 ? 3.824 -8.434 15.725 1.00 89.88 91 SER A CA 1
ATOM 722 C C . SER A 1 91 ? 3.294 -7.079 16.204 1.00 89.88 91 SER A C 1
ATOM 724 O O . SER A 1 91 ? 2.345 -7.039 16.986 1.00 89.88 91 SER A O 1
ATOM 726 N N . ALA A 1 92 ? 3.849 -5.973 15.699 1.00 86.50 92 ALA A N 1
AT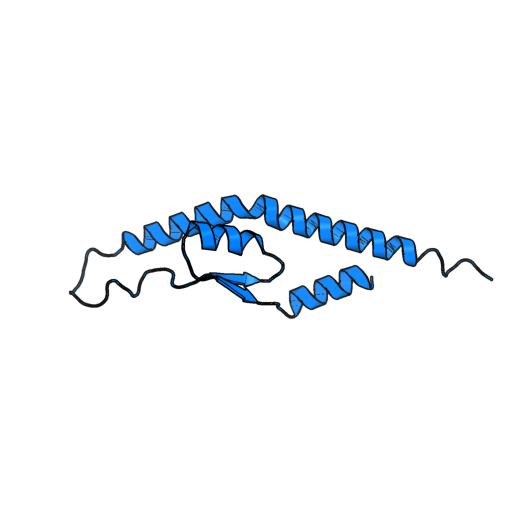OM 727 C CA . ALA A 1 92 ? 3.353 -4.626 15.949 1.00 86.50 92 ALA A CA 1
ATOM 728 C C . ALA A 1 92 ? 1.937 -4.428 15.389 1.00 86.50 92 ALA A C 1
ATOM 730 O O . ALA A 1 92 ? 1.060 -3.988 16.128 1.00 86.50 92 ALA A O 1
ATOM 731 N N . ALA A 1 93 ? 1.678 -4.829 14.139 1.00 87.69 93 ALA A N 1
ATOM 732 C CA . ALA A 1 93 ? 0.342 -4.761 13.544 1.00 87.69 93 ALA A CA 1
ATOM 733 C C . ALA A 1 93 ? -0.693 -5.571 14.341 1.00 87.69 93 ALA A C 1
ATOM 735 O O . ALA A 1 93 ? -1.791 -5.089 14.622 1.00 87.69 93 ALA A O 1
ATOM 736 N N . ILE A 1 94 ? -0.316 -6.778 14.774 1.00 88.12 94 ILE A N 1
ATOM 737 C CA . ILE A 1 94 ? -1.161 -7.627 15.626 1.00 88.12 94 ILE A CA 1
ATOM 738 C C . ILE A 1 94 ? -1.413 -6.950 16.979 1.00 88.12 94 ILE A C 1
ATOM 740 O O . ILE A 1 94 ? -2.544 -6.928 17.458 1.00 88.12 94 ILE A O 1
ATOM 744 N N . THR A 1 95 ? -0.379 -6.365 17.586 1.00 89.12 95 THR A N 1
ATOM 745 C CA . THR A 1 95 ? -0.487 -5.687 18.886 1.00 89.12 95 THR A CA 1
ATOM 746 C C . THR A 1 95 ? -1.385 -4.456 18.805 1.00 89.12 95 THR A C 1
ATOM 748 O O . THR A 1 95 ? -2.218 -4.266 19.686 1.00 89.12 95 THR A O 1
ATOM 751 N N . LEU A 1 96 ? -1.269 -3.651 17.745 1.00 87.12 96 LEU A N 1
ATOM 752 C CA . LEU A 1 96 ? -2.133 -2.491 17.509 1.00 87.12 96 LEU A CA 1
ATOM 753 C C . LEU A 1 96 ? -3.594 -2.905 17.320 1.00 87.12 96 LEU A C 1
ATOM 755 O O . LEU A 1 96 ? -4.483 -2.290 17.905 1.00 87.12 96 LEU A O 1
ATOM 759 N N . LEU A 1 97 ? -3.840 -3.982 16.570 1.00 85.81 97 LEU A N 1
ATOM 760 C CA . LEU A 1 97 ? -5.184 -4.525 16.395 1.00 85.81 97 LEU A CA 1
ATOM 761 C C . LEU A 1 97 ? -5.769 -5.020 17.724 1.00 85.81 97 LEU A C 1
ATOM 763 O O . LEU A 1 97 ? -6.905 -4.694 18.057 1.00 85.81 97 LEU A O 1
ATOM 767 N N . ILE A 1 98 ? -4.988 -5.774 18.503 1.00 88.19 98 ILE A N 1
ATOM 768 C CA . ILE A 1 98 ? -5.404 -6.236 19.831 1.00 88.19 98 ILE A CA 1
ATOM 769 C C . ILE A 1 98 ? -5.712 -5.033 20.720 1.00 88.19 98 ILE A C 1
ATOM 771 O O . ILE A 1 98 ? -6.792 -4.987 21.302 1.00 88.19 98 ILE A O 1
ATOM 775 N N . PHE A 1 99 ? -4.820 -4.041 20.777 1.00 85.69 99 PHE A N 1
ATOM 776 C CA . PHE A 1 99 ? -5.015 -2.817 21.550 1.00 85.69 99 PHE A CA 1
ATOM 777 C C . PHE A 1 99 ? -6.313 -2.101 21.161 1.00 85.69 99 PHE A C 1
ATOM 779 O O . PHE A 1 99 ? -7.091 -1.755 22.045 1.00 85.69 99 PHE A O 1
ATOM 786 N N . ALA A 1 100 ? -6.593 -1.938 19.867 1.00 84.94 100 ALA A N 1
ATOM 787 C CA . ALA A 1 100 ? -7.816 -1.295 19.390 1.00 84.94 100 ALA A CA 1
ATOM 788 C C . ALA A 1 100 ? -9.098 -2.054 19.786 1.00 84.94 100 ALA A C 1
ATOM 790 O O . ALA A 1 100 ? -10.145 -1.436 19.960 1.00 84.94 100 ALA A O 1
ATOM 791 N N . ILE A 1 101 ? -9.020 -3.380 19.945 1.00 83.50 101 ILE A N 1
ATOM 792 C CA . ILE A 1 101 ? -10.156 -4.231 20.326 1.00 83.50 101 ILE A CA 1
ATOM 793 C C . ILE A 1 101 ? -10.382 -4.236 21.843 1.00 83.50 101 ILE A C 1
ATOM 795 O O . ILE A 1 101 ? -11.531 -4.206 22.289 1.00 83.50 101 ILE A O 1
ATOM 799 N N . ILE A 1 102 ? -9.309 -4.328 22.636 1.00 82.62 102 ILE A N 1
ATOM 800 C CA . ILE A 1 102 ? -9.412 -4.583 24.083 1.00 82.62 102 ILE A CA 1
ATOM 801 C C . ILE A 1 102 ? -9.385 -3.322 24.953 1.00 82.62 102 ILE A C 1
ATOM 803 O O . ILE A 1 102 ? -9.690 -3.423 26.141 1.00 82.62 102 ILE A O 1
ATOM 807 N N . SER A 1 103 ? -8.993 -2.168 24.403 1.00 61.72 103 SER A N 1
ATOM 808 C CA . SER A 1 103 ? -8.774 -0.934 25.179 1.00 61.72 103 SER A CA 1
ATOM 809 C C . SER A 1 103 ? -10.013 -0.071 25.345 1.00 61.72 103 SER A C 1
ATOM 811 O O . SER A 1 103 ? -10.922 -0.087 24.491 1.00 61.72 103 SER A O 1
#